Protein AF-A0A5N4CHB2-F1 (afdb_monomer_lite)

pLDDT: mean 70.04, std 15.99, range [40.38, 92.19]

InterPro domains:
  IPR002048 EF-hand domain [PS50222] (21-56)
  IPR011992 EF-hand domain pair [SSF47473] (22-74)
  IPR018247 EF-Hand 1, calcium-binding site [PS00018] (34-46)
  IPR051426 Peflin/Sorcin Calcium-Binding [PTHR46212] (11-74)

Foldseek 3Di:
DDDDDDDDDPDPDPPPPDDDPDPVVVVVLQVVLCPVPPSDHDLVSQQVSDDPVPPDTDDSVVSVVVCVVPDPPPDHD

Secondary structure (DSSP, 8-state):
-------PPS--------PPPPHHHHHHHHHHH-SS-SSS--HHHHHHH-B-SSSSBPPHHHHHHHHHHH-SS----

Structure (mmCIF, N/CA/C/O backbone):
data_AF-A0A5N4CHB2-F1
#
_entry.id   AF-A0A5N4CHB2-F1
#
loop_
_atom_site.group_PDB
_atom_site.id
_atom_site.type_symbol
_atom_site.label_atom_id
_atom_site.label_alt_id
_atom_site.label_comp_id
_atom_site.label_asym_id
_atom_site.label_entity_id
_atom_site.label_seq_id
_atom_site.pdbx_PDB_ins_code
_atom_site.Cartn_x
_atom_site.Cartn_y
_atom_site.Cartn_z
_atom_site.occupancy
_atom_site.B_iso_or_equiv
_atom_site.auth_seq_id
_atom_site.auth_comp_id
_atom_site.auth_asym_id
_atom_site.auth_atom_id
_atom_site.pdbx_PDB_model_num
ATOM 1 N N . MET A 1 1 ? 49.844 -37.602 19.341 1.00 40.38 1 MET A N 1
ATOM 2 C CA . MET A 1 1 ? 48.592 -38.359 19.131 1.00 40.38 1 MET A CA 1
ATOM 3 C C . MET A 1 1 ? 47.491 -37.661 19.933 1.00 40.38 1 MET A C 1
ATOM 5 O O . MET A 1 1 ? 47.319 -37.983 21.097 1.00 40.38 1 MET A O 1
ATOM 9 N N . ALA A 1 2 ? 46.840 -36.626 19.393 1.00 40.84 2 ALA A N 1
ATOM 10 C CA . ALA A 1 2 ? 45.777 -35.903 20.103 1.00 40.84 2 ALA A CA 1
ATOM 11 C C . ALA A 1 2 ? 44.422 -36.314 19.517 1.00 40.84 2 ALA A C 1
ATOM 13 O O . ALA A 1 2 ? 44.082 -35.945 18.396 1.00 40.84 2 ALA A O 1
ATOM 14 N N . THR A 1 3 ? 43.679 -37.133 20.255 1.00 49.00 3 THR A N 1
ATOM 15 C CA . THR A 1 3 ? 42.296 -37.509 19.950 1.00 49.00 3 THR A CA 1
ATOM 16 C C . THR A 1 3 ? 41.376 -36.320 20.211 1.00 49.00 3 THR A C 1
ATOM 18 O O . THR A 1 3 ? 41.117 -35.977 21.363 1.00 49.00 3 THR A O 1
ATOM 21 N N . TYR A 1 4 ? 40.869 -35.698 19.147 1.00 41.47 4 TYR A N 1
ATOM 22 C CA . TYR A 1 4 ? 39.776 -34.732 19.237 1.00 41.47 4 TYR A CA 1
ATOM 23 C C . TYR A 1 4 ? 38.446 -35.483 19.346 1.00 41.47 4 TYR A C 1
ATOM 25 O O . TYR A 1 4 ? 37.945 -36.035 18.368 1.00 41.47 4 TYR A O 1
ATOM 33 N N . LEU A 1 5 ? 37.877 -35.505 20.552 1.00 48.62 5 LEU A N 1
ATOM 34 C CA . LEU A 1 5 ? 36.503 -35.941 20.786 1.00 48.62 5 LEU A CA 1
ATOM 35 C C . LEU A 1 5 ? 35.552 -34.902 20.171 1.00 48.62 5 LEU A C 1
ATOM 37 O O . LEU A 1 5 ? 35.439 -33.780 20.668 1.00 48.62 5 LEU A O 1
ATOM 41 N N . TYR A 1 6 ? 34.866 -35.269 19.091 1.00 41.00 6 TYR A N 1
ATOM 42 C CA . TYR A 1 6 ? 33.759 -34.482 18.557 1.00 41.00 6 TYR A CA 1
ATOM 43 C C . TYR A 1 6 ? 32.597 -34.536 19.555 1.00 41.00 6 TYR A C 1
ATOM 45 O O . TYR A 1 6 ? 31.942 -35.568 19.704 1.00 41.00 6 TYR A O 1
ATOM 53 N N . ARG A 1 7 ? 32.357 -33.434 20.271 1.00 54.59 7 ARG A N 1
ATOM 54 C CA . ARG A 1 7 ? 31.154 -33.259 21.088 1.00 54.59 7 ARG A CA 1
ATOM 55 C C . ARG A 1 7 ? 30.084 -32.600 20.212 1.00 54.59 7 ARG A C 1
ATOM 57 O O . ARG A 1 7 ? 30.253 -31.427 19.877 1.00 54.59 7 ARG A O 1
ATOM 64 N N . PRO A 1 8 ? 29.001 -33.302 19.840 1.00 48.19 8 PRO A N 1
ATOM 65 C CA . PRO A 1 8 ? 27.893 -32.672 19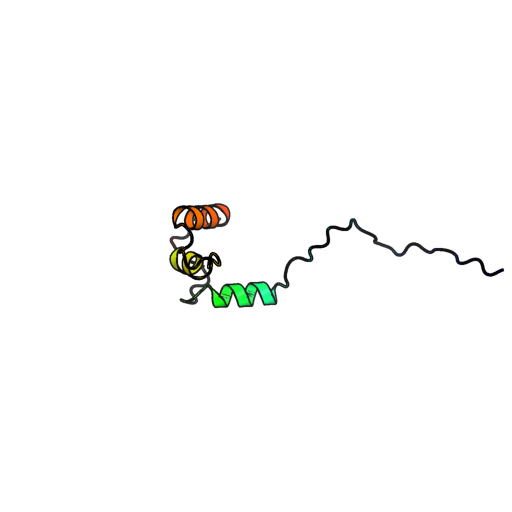.139 1.00 48.19 8 PRO A CA 1
ATOM 66 C C . PRO A 1 8 ? 27.254 -31.636 20.071 1.00 48.19 8 PRO A C 1
ATOM 68 O O . PRO A 1 8 ? 26.819 -31.956 21.180 1.00 48.19 8 PRO A O 1
ATOM 71 N N . GLY A 1 9 ? 27.264 -30.373 19.643 1.00 53.12 9 GLY A N 1
ATOM 72 C CA . GLY A 1 9 ? 26.507 -29.310 20.293 1.00 53.12 9 GLY A CA 1
ATOM 73 C C . GLY A 1 9 ? 25.004 -29.584 20.163 1.00 53.12 9 GLY A C 1
ATOM 74 O O . GLY A 1 9 ? 24.571 -30.159 19.161 1.00 53.12 9 GLY A O 1
ATOM 75 N N . PRO A 1 10 ? 24.192 -29.216 21.162 1.00 49.12 10 PRO A N 1
ATOM 76 C CA . PRO A 1 10 ? 22.756 -29.415 21.089 1.00 49.12 10 PRO A CA 1
ATOM 77 C C . PRO A 1 10 ? 22.173 -28.464 20.037 1.00 49.12 10 PRO A C 1
ATOM 79 O O . PRO A 1 10 ? 22.251 -27.249 20.188 1.00 49.12 10 PRO A O 1
ATOM 82 N N . GLY A 1 11 ? 21.580 -29.027 18.981 1.00 48.41 11 GLY A N 1
ATOM 83 C CA . GLY A 1 11 ? 20.675 -28.291 18.097 1.00 48.41 11 GLY A CA 1
ATOM 84 C C . GLY A 1 11 ? 21.199 -27.946 16.704 1.00 48.41 11 GLY A C 1
ATOM 85 O O . GLY A 1 11 ? 20.959 -26.841 16.229 1.00 48.41 11 GLY A O 1
ATOM 86 N N . ALA A 1 12 ? 21.829 -28.886 15.995 1.00 49.59 12 ALA A N 1
ATOM 87 C CA . ALA A 1 12 ? 21.772 -28.869 14.531 1.00 49.59 12 ALA A CA 1
ATOM 88 C C . ALA A 1 12 ? 20.355 -29.291 14.093 1.00 49.59 12 ALA A C 1
ATOM 90 O O . ALA A 1 12 ? 20.101 -30.447 13.759 1.00 49.59 12 ALA A O 1
ATOM 91 N N . GLY A 1 13 ? 19.411 -28.352 14.195 1.00 54.22 13 GLY A N 1
ATOM 92 C CA . GLY A 1 13 ? 18.121 -28.444 13.518 1.00 54.22 13 GLY A CA 1
ATOM 93 C C . GLY A 1 13 ? 18.308 -28.336 12.000 1.00 54.22 13 GLY A C 1
ATOM 94 O O . GLY A 1 13 ? 19.353 -27.870 11.539 1.00 54.22 13 GLY A O 1
ATOM 95 N N . PRO A 1 14 ? 17.328 -28.792 11.207 1.00 48.56 14 PRO A N 1
ATOM 96 C CA . PRO A 1 14 ? 17.444 -28.838 9.758 1.00 48.56 14 PRO A CA 1
ATOM 97 C C . PRO A 1 14 ? 17.701 -27.437 9.195 1.00 48.56 14 PRO A C 1
ATOM 99 O O . PRO A 1 14 ? 17.067 -26.459 9.587 1.00 48.56 14 PRO A O 1
ATOM 102 N N . ALA A 1 15 ? 18.638 -27.347 8.256 1.00 53.62 15 ALA A N 1
ATOM 103 C CA . ALA A 1 15 ? 18.895 -26.140 7.493 1.00 53.62 15 ALA A CA 1
ATOM 104 C C . ALA A 1 15 ? 17.668 -25.783 6.632 1.00 53.62 15 ALA A C 1
ATOM 106 O O . ALA A 1 15 ? 17.516 -26.273 5.518 1.00 53.62 15 ALA A O 1
ATOM 107 N N . THR A 1 16 ? 16.807 -24.895 7.128 1.00 51.38 16 THR A N 1
ATOM 108 C CA . THR A 1 16 ? 15.876 -24.105 6.307 1.00 51.38 16 THR A CA 1
ATOM 109 C C . THR A 1 16 ? 16.309 -22.645 6.387 1.00 51.38 16 THR A C 1
ATOM 111 O O . THR A 1 16 ? 15.730 -21.830 7.099 1.00 51.38 16 THR A O 1
ATOM 114 N N . GLY A 1 17 ? 17.427 -22.346 5.724 1.00 52.03 17 GLY A N 1
ATOM 115 C CA . GLY A 1 17 ? 18.109 -21.053 5.741 1.00 52.03 17 GLY A CA 1
ATOM 116 C C . GLY A 1 17 ? 17.437 -19.984 4.880 1.00 52.03 17 GLY A C 1
ATOM 117 O O . GLY A 1 17 ? 18.016 -19.532 3.900 1.00 52.03 17 GLY A O 1
ATOM 118 N N . ALA A 1 18 ? 16.252 -19.541 5.284 1.00 52.59 18 ALA A N 1
ATOM 119 C CA . ALA A 1 18 ? 15.839 -18.157 5.102 1.00 52.59 18 ALA A CA 1
ATOM 120 C C . ALA A 1 18 ? 15.305 -17.705 6.460 1.00 52.59 18 ALA A C 1
ATOM 122 O O . ALA A 1 18 ? 14.177 -18.030 6.828 1.00 52.59 18 ALA A O 1
ATOM 123 N N . ALA A 1 19 ? 16.155 -17.043 7.252 1.00 64.06 19 ALA A N 1
ATOM 124 C CA . ALA A 1 19 ? 15.683 -16.375 8.455 1.00 64.06 19 ALA A CA 1
ATOM 125 C C . ALA A 1 19 ? 14.540 -15.450 8.027 1.00 64.06 19 ALA 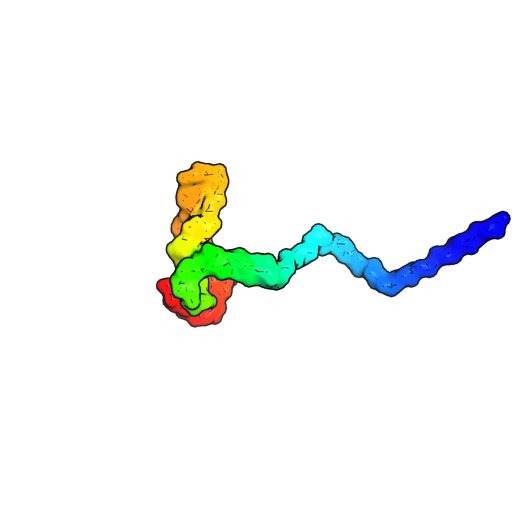A C 1
ATOM 127 O O . ALA A 1 19 ? 14.706 -14.665 7.089 1.00 64.06 19 ALA A O 1
ATOM 128 N N . LEU A 1 20 ? 13.372 -15.605 8.653 1.00 63.72 20 LEU A N 1
ATOM 129 C CA . LEU A 1 20 ? 12.262 -14.694 8.413 1.00 63.72 20 LEU A CA 1
ATOM 130 C C . LEU A 1 20 ? 12.784 -13.261 8.612 1.00 63.72 20 LEU A C 1
ATOM 132 O O . LEU A 1 20 ? 13.561 -13.036 9.546 1.00 63.72 20 LEU A O 1
ATOM 136 N N . PRO A 1 21 ? 12.430 -12.316 7.725 1.00 70.62 21 PRO A N 1
ATOM 137 C CA . PRO A 1 21 ? 12.879 -10.938 7.852 1.00 70.62 21 PRO A CA 1
ATOM 138 C C . PRO A 1 21 ? 12.546 -10.389 9.243 1.00 70.62 21 PRO A C 1
ATOM 140 O O . PRO A 1 21 ? 11.498 -10.705 9.808 1.00 70.62 21 PRO A O 1
ATOM 143 N N . ASP A 1 22 ? 13.456 -9.576 9.783 1.00 85.75 22 ASP A N 1
ATOM 144 C CA . ASP A 1 22 ? 13.309 -8.974 11.107 1.00 85.75 22 ASP A CA 1
ATOM 145 C C . ASP A 1 22 ? 11.977 -8.216 11.230 1.00 85.75 22 ASP A C 1
ATOM 147 O O . ASP A 1 22 ? 11.542 -7.528 10.300 1.00 85.75 22 ASP A O 1
ATOM 151 N N . GLN A 1 23 ? 11.323 -8.323 12.387 1.00 84.69 23 GLN A N 1
ATOM 152 C CA . GLN A 1 23 ? 10.016 -7.702 12.602 1.00 84.69 23 GLN A CA 1
ATOM 153 C C . GLN A 1 23 ? 10.073 -6.175 12.464 1.00 84.69 23 GLN A C 1
ATOM 155 O O . GLN A 1 23 ? 9.134 -5.573 11.946 1.00 84.69 23 GLN A O 1
ATOM 160 N N . SER A 1 24 ? 11.180 -5.547 12.861 1.00 87.62 24 SER A N 1
ATOM 161 C CA . SER A 1 24 ? 11.386 -4.102 12.718 1.00 87.62 24 SER A CA 1
ATOM 162 C C . SER A 1 24 ? 11.513 -3.713 11.249 1.00 87.62 24 SER A C 1
ATOM 164 O O . SER A 1 24 ? 10.973 -2.694 10.825 1.00 87.62 24 SER A O 1
ATOM 166 N N . PHE A 1 25 ? 12.185 -4.543 10.446 1.00 88.19 25 PHE A N 1
ATOM 167 C CA . PHE A 1 25 ? 12.245 -4.350 8.999 1.00 88.19 25 PHE A CA 1
ATOM 168 C C . PHE A 1 25 ? 10.848 -4.432 8.373 1.00 88.19 25 PHE A C 1
ATOM 170 O O . PHE A 1 25 ? 10.462 -3.527 7.636 1.00 88.19 25 PHE A O 1
ATOM 177 N N . LEU A 1 26 ? 10.066 -5.463 8.711 1.00 86.81 26 LEU A N 1
ATOM 178 C CA . LEU A 1 26 ? 8.692 -5.611 8.220 1.00 86.81 26 LEU A CA 1
ATOM 179 C C . LEU A 1 26 ? 7.797 -4.442 8.642 1.00 86.81 26 LEU A C 1
ATOM 181 O O . LEU A 1 26 ? 6.998 -3.966 7.838 1.00 86.81 26 LEU A O 1
ATOM 185 N N . TRP A 1 27 ? 7.958 -3.948 9.869 1.00 88.19 27 TRP A N 1
ATOM 186 C CA . TRP A 1 27 ? 7.224 -2.786 10.361 1.00 88.19 27 TRP A CA 1
ATOM 187 C C . TRP A 1 27 ? 7.571 -1.511 9.588 1.00 88.19 27 TRP A C 1
ATOM 189 O O . TRP A 1 27 ? 6.676 -0.783 9.168 1.00 88.19 27 TRP A O 1
ATOM 199 N N . ASN A 1 28 ? 8.855 -1.273 9.312 1.00 88.81 28 ASN A N 1
ATOM 200 C CA . ASN A 1 28 ? 9.284 -0.132 8.501 1.00 88.81 28 ASN A CA 1
ATOM 201 C C . ASN A 1 28 ? 8.750 -0.214 7.063 1.00 88.81 28 ASN A C 1
ATOM 203 O O . ASN A 1 28 ? 8.356 0.803 6.493 1.00 88.81 28 ASN A O 1
ATOM 207 N N . VAL A 1 29 ? 8.707 -1.418 6.479 1.00 88.69 29 VAL A N 1
ATOM 208 C CA . VAL A 1 29 ? 8.085 -1.643 5.166 1.00 88.69 29 VAL A CA 1
ATOM 209 C C . VAL A 1 29 ? 6.598 -1.316 5.233 1.00 88.69 29 VAL A C 1
ATOM 211 O O . VAL A 1 29 ? 6.123 -0.535 4.416 1.00 88.69 29 VAL A O 1
ATOM 214 N N . PHE A 1 30 ? 5.884 -1.843 6.229 1.00 88.62 30 PHE A N 1
ATOM 215 C CA . PHE A 1 30 ? 4.460 -1.583 6.426 1.00 88.62 30 PHE A CA 1
ATOM 216 C C . PHE A 1 30 ? 4.163 -0.080 6.510 1.00 88.62 30 PHE A C 1
ATOM 218 O O . PHE A 1 30 ? 3.352 0.423 5.741 1.00 88.62 30 PHE A O 1
ATOM 225 N N . GLN A 1 31 ? 4.896 0.657 7.349 1.00 91.75 31 GLN A N 1
ATOM 226 C CA . GLN A 1 31 ? 4.757 2.113 7.477 1.00 91.75 31 GLN A CA 1
ATOM 227 C C . GLN A 1 31 ? 5.099 2.883 6.192 1.00 91.75 31 GLN A C 1
ATOM 229 O O . GLN A 1 31 ? 4.635 4.003 5.996 1.00 91.75 31 GLN A O 1
ATOM 234 N N . GLY A 1 32 ? 5.940 2.322 5.322 1.00 88.81 32 GLY A N 1
ATOM 235 C CA . GLY A 1 32 ? 6.241 2.906 4.016 1.00 88.81 32 GLY A CA 1
ATOM 236 C C . GLY A 1 32 ? 5.111 2.734 2.996 1.00 88.81 32 GLY A C 1
ATOM 237 O O . GLY A 1 32 ? 4.987 3.567 2.088 1.00 88.81 32 GLY A O 1
ATOM 238 N N . VAL A 1 33 ? 4.317 1.668 3.142 1.00 89.81 33 VAL A N 1
ATOM 239 C CA . VAL A 1 33 ? 3.197 1.301 2.261 1.00 89.81 33 VAL A CA 1
ATOM 240 C C . VAL A 1 33 ? 1.893 1.963 2.703 1.00 89.81 33 VAL A C 1
ATOM 242 O O . VAL A 1 33 ? 1.221 2.538 1.854 1.00 89.81 33 VAL A O 1
ATOM 245 N N . ASP A 1 34 ? 1.585 1.929 3.999 1.00 90.94 34 ASP A N 1
ATOM 246 C CA . ASP A 1 34 ? 0.432 2.588 4.630 1.00 90.94 34 ASP A CA 1
ATOM 247 C C . ASP A 1 34 ? 0.626 4.119 4.619 1.00 90.94 34 ASP A C 1
ATOM 249 O O . ASP A 1 34 ? 1.284 4.707 5.486 1.00 90.94 34 ASP A O 1
ATOM 253 N N . LYS A 1 35 ? 0.140 4.770 3.556 1.00 88.81 35 LYS A N 1
ATOM 254 C CA . LYS A 1 35 ? 0.319 6.205 3.299 1.00 88.81 35 LYS A CA 1
ATOM 255 C C . LYS A 1 35 ? -0.605 7.041 4.159 1.00 88.81 35 LYS A C 1
ATOM 257 O O . LYS A 1 35 ? -0.204 8.133 4.574 1.00 88.81 35 LYS A O 1
ATOM 262 N N . ASP A 1 36 ? -1.819 6.557 4.385 1.00 90.75 36 ASP A N 1
ATOM 263 C CA . ASP A 1 36 ? -2.814 7.260 5.187 1.00 90.75 36 ASP A CA 1
ATOM 264 C C . ASP A 1 36 ? -2.664 7.006 6.697 1.00 90.75 36 ASP A C 1
ATOM 266 O O . ASP A 1 36 ? -3.220 7.758 7.501 1.00 90.75 36 ASP A O 1
ATOM 270 N N . ARG A 1 37 ? -1.811 6.046 7.085 1.00 91.00 37 ARG A N 1
ATOM 271 C CA . ARG A 1 37 ? -1.544 5.638 8.473 1.00 91.00 37 ARG A CA 1
ATOM 272 C C . ARG A 1 37 ? -2.794 5.116 9.169 1.00 91.00 37 ARG A C 1
ATOM 274 O O . ARG A 1 37 ? -2.944 5.286 10.384 1.00 91.00 37 ARG A O 1
ATOM 281 N N . SER A 1 38 ? -3.692 4.497 8.415 1.00 92.19 38 SER A N 1
ATOM 282 C CA . SER A 1 38 ? -4.891 3.853 8.949 1.00 92.19 38 SER A CA 1
ATOM 283 C C . SER A 1 38 ? -4.565 2.591 9.753 1.00 92.19 38 SER A C 1
ATOM 285 O O . SER A 1 38 ? -5.387 2.136 10.553 1.00 92.19 38 SER A O 1
ATOM 287 N N . GLY A 1 39 ? -3.364 2.028 9.580 1.00 89.31 39 GLY A N 1
ATOM 288 C CA . GLY A 1 39 ? -2.984 0.731 10.131 1.00 89.31 39 GLY A CA 1
ATOM 289 C C . GLY A 1 39 ? -3.508 -0.447 9.306 1.00 89.31 39 GLY A C 1
ATOM 290 O O . GLY A 1 39 ? -3.397 -1.591 9.752 1.00 89.31 39 GLY A O 1
ATOM 291 N N . VAL A 1 40 ? -4.063 -0.192 8.116 1.00 88.31 40 VAL A N 1
ATOM 292 C CA . VAL A 1 40 ? -4.534 -1.193 7.151 1.00 88.31 40 VAL A CA 1
ATOM 293 C C . VAL A 1 40 ? -4.022 -0.799 5.768 1.00 88.31 40 VAL A C 1
ATOM 295 O O . VAL A 1 40 ? -4.115 0.352 5.384 1.00 88.31 40 VAL A O 1
ATOM 298 N N . ILE A 1 41 ? -3.490 -1.752 5.002 1.00 86.69 41 ILE A N 1
ATOM 299 C CA . ILE A 1 41 ? -3.039 -1.472 3.633 1.00 86.69 41 ILE A CA 1
ATOM 300 C C . ILE A 1 41 ? -4.215 -1.662 2.673 1.00 86.69 41 ILE A C 1
ATOM 302 O O . ILE A 1 41 ? -4.705 -2.784 2.507 1.00 86.69 41 ILE A O 1
ATOM 306 N N . SER A 1 42 ? -4.625 -0.580 2.016 1.00 86.06 42 SER A N 1
ATOM 307 C CA . SER A 1 42 ? -5.657 -0.584 0.974 1.00 86.06 42 SER A CA 1
ATOM 308 C C . SER A 1 42 ? -5.164 -1.169 -0.359 1.00 86.06 42 SER A C 1
ATOM 310 O O . SER A 1 42 ? -3.965 -1.363 -0.593 1.00 86.06 42 SER A O 1
ATOM 312 N N . ASP A 1 43 ? -6.088 -1.437 -1.288 1.00 83.88 43 ASP A N 1
ATOM 313 C CA . ASP A 1 43 ? -5.749 -1.917 -2.633 1.00 83.88 43 ASP A CA 1
ATOM 314 C C . ASP A 1 43 ? -4.899 -0.910 -3.414 1.00 83.88 43 ASP A C 1
ATOM 316 O O . ASP A 1 43 ? -3.945 -1.297 -4.095 1.00 83.88 43 ASP A O 1
ATOM 320 N N . ASN A 1 44 ? -5.197 0.379 -3.262 1.00 83.00 44 ASN A N 1
ATOM 321 C CA . ASN A 1 44 ? -4.438 1.455 -3.887 1.00 83.00 44 ASN A CA 1
ATOM 322 C C . ASN A 1 44 ? -3.012 1.547 -3.333 1.00 83.00 44 ASN A C 1
ATOM 324 O O . ASN A 1 44 ? -2.059 1.687 -4.102 1.00 83.00 44 ASN A O 1
ATOM 328 N N . GLU A 1 45 ? -2.842 1.434 -2.017 1.00 87.88 45 GLU A N 1
ATOM 329 C CA . GLU A 1 45 ? -1.524 1.483 -1.374 1.00 87.88 45 GLU A CA 1
ATOM 330 C C . GLU A 1 45 ? -0.672 0.272 -1.737 1.00 87.88 45 GLU A C 1
ATOM 332 O O . GLU A 1 45 ? 0.494 0.423 -2.112 1.00 87.88 45 GLU A O 1
ATOM 337 N N . LEU A 1 46 ? -1.264 -0.927 -1.723 1.00 84.06 46 LEU A N 1
ATOM 338 C CA . LEU A 1 46 ? -0.565 -2.142 -2.129 1.00 84.06 46 LEU A CA 1
ATOM 339 C C . LEU A 1 46 ? -0.173 -2.095 -3.611 1.00 84.06 46 LEU A C 1
ATOM 341 O O . LEU A 1 46 ? 0.935 -2.495 -3.969 1.00 84.06 46 LEU A O 1
ATOM 345 N N . GLN A 1 47 ? -1.047 -1.577 -4.480 1.00 80.88 47 GLN A N 1
ATOM 346 C CA . GLN A 1 47 ? -0.746 -1.417 -5.903 1.00 80.88 47 GLN A CA 1
ATOM 347 C C . GLN A 1 47 ? 0.419 -0.449 -6.140 1.00 80.88 47 GLN A C 1
ATOM 349 O O . GLN A 1 47 ? 1.269 -0.723 -6.987 1.00 80.88 47 GLN A O 1
ATOM 354 N N . GLN A 1 48 ? 0.469 0.668 -5.412 1.00 78.81 48 GLN A N 1
ATOM 355 C CA . GLN A 1 48 ? 1.549 1.651 -5.533 1.00 78.81 48 GLN A CA 1
ATOM 356 C C . GLN A 1 48 ? 2.873 1.137 -4.956 1.00 78.81 48 GLN A C 1
ATOM 358 O O . GLN A 1 48 ? 3.939 1.441 -5.492 1.00 78.81 48 GLN A O 1
ATOM 363 N N . ALA A 1 49 ? 2.818 0.352 -3.879 1.00 78.12 49 ALA A N 1
ATOM 364 C CA . ALA A 1 49 ? 3.996 -0.241 -3.254 1.00 78.12 49 ALA A CA 1
ATOM 365 C C . ALA A 1 49 ? 4.625 -1.363 -4.092 1.00 78.12 49 ALA A C 1
ATOM 367 O O . ALA A 1 49 ? 5.846 -1.537 -4.089 1.00 78.12 49 ALA A O 1
ATOM 368 N N . LEU A 1 50 ? 3.810 -2.116 -4.833 1.00 71.88 50 LEU A N 1
ATOM 369 C CA . LEU A 1 50 ? 4.267 -3.186 -5.715 1.00 71.88 50 LEU A CA 1
ATOM 370 C C . LEU A 1 50 ? 4.688 -2.625 -7.080 1.00 71.88 50 LEU A C 1
ATOM 372 O O . LEU A 1 50 ? 3.950 -2.674 -8.063 1.00 71.88 50 LEU A O 1
ATOM 376 N N . SER A 1 51 ? 5.919 -2.119 -7.161 1.00 64.06 51 SER A N 1
ATOM 377 C CA . SER A 1 51 ? 6.522 -1.762 -8.448 1.00 64.06 51 SER A CA 1
ATOM 378 C C . SER A 1 51 ? 7.099 -3.004 -9.136 1.00 64.06 51 SER A C 1
ATOM 380 O O . SER A 1 51 ? 8.002 -3.659 -8.622 1.00 64.06 51 SER A O 1
ATOM 382 N N . ASN A 1 52 ? 6.603 -3.323 -10.332 1.00 55.50 52 ASN A N 1
ATOM 383 C CA . ASN A 1 52 ? 6.938 -4.536 -11.093 1.00 55.50 52 ASN A CA 1
ATOM 384 C C . ASN A 1 52 ? 8.340 -4.534 -11.745 1.00 55.50 52 ASN A C 1
ATOM 386 O O . ASN A 1 52 ? 8.597 -5.318 -12.660 1.00 55.50 52 ASN A O 1
ATOM 390 N N . GLY A 1 53 ? 9.225 -3.597 -11.383 1.00 54.16 53 GLY A N 1
ATOM 391 C CA . GLY A 1 53 ? 10.552 -3.433 -12.003 1.00 54.16 53 GLY A CA 1
ATOM 392 C C . GLY A 1 53 ? 10.535 -3.111 -13.509 1.00 54.16 53 GLY A C 1
ATOM 393 O O . GLY A 1 53 ? 11.586 -2.975 -14.123 1.00 54.16 53 GLY A O 1
ATOM 394 N N . THR A 1 54 ? 9.353 -2.967 -14.111 1.00 55.41 54 THR A N 1
ATOM 395 C CA . THR A 1 54 ? 9.123 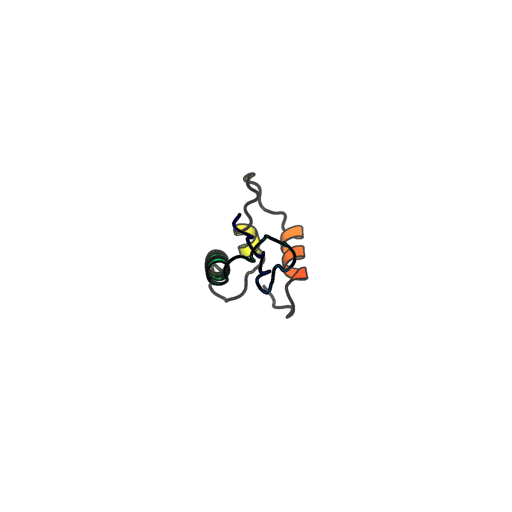-2.816 -15.559 1.00 55.41 54 THR A CA 1
ATOM 396 C C . THR A 1 54 ? 8.319 -1.558 -15.894 1.00 55.41 54 THR A C 1
ATOM 398 O O . THR A 1 54 ? 7.787 -1.448 -16.994 1.00 55.41 54 THR A O 1
ATOM 401 N N . TRP A 1 55 ? 8.211 -0.602 -14.959 1.00 54.41 55 TRP A N 1
ATOM 402 C CA . TRP A 1 55 ? 7.448 0.650 -15.124 1.00 54.41 55 TRP A CA 1
ATOM 403 C C . TRP A 1 55 ? 5.959 0.462 -15.487 1.00 54.41 55 TRP A C 1
ATOM 405 O O . TRP A 1 55 ? 5.281 1.423 -15.841 1.00 54.41 55 TRP A O 1
ATOM 415 N N . THR A 1 56 ? 5.419 -0.755 -15.363 1.00 55.22 56 THR A N 1
ATOM 416 C CA . THR A 1 56 ? 3.997 -1.049 -15.573 1.00 55.22 56 THR A CA 1
ATOM 417 C C . THR A 1 56 ? 3.311 -1.339 -14.234 1.00 55.22 56 THR A C 1
ATOM 419 O O . THR A 1 56 ? 3.874 -2.075 -13.417 1.00 55.22 56 THR A O 1
ATOM 422 N N . PRO A 1 57 ? 2.115 -0.772 -13.977 1.00 57.78 57 PRO A N 1
ATOM 423 C CA . PRO A 1 57 ? 1.379 -1.013 -12.740 1.00 57.78 57 PRO A CA 1
ATOM 424 C C . PRO A 1 57 ? 1.102 -2.502 -12.522 1.00 57.78 57 PRO A C 1
ATOM 426 O O . PRO A 1 57 ? 0.788 -3.235 -13.467 1.00 57.78 57 PRO A O 1
ATOM 429 N N . PHE A 1 58 ? 1.169 -2.950 -11.268 1.00 62.47 58 PHE A N 1
ATOM 430 C CA . PHE A 1 58 ? 0.745 -4.298 -10.901 1.00 62.47 58 PHE A CA 1
ATOM 431 C C . PHE A 1 58 ? -0.737 -4.488 -11.259 1.00 62.47 58 PHE A C 1
ATOM 433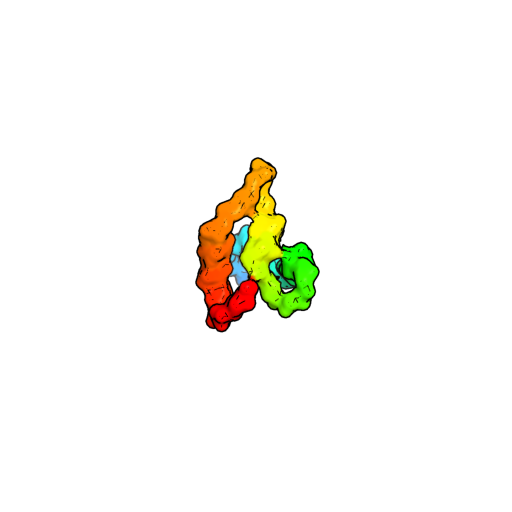 O O . PHE A 1 58 ? -1.566 -3.600 -11.030 1.00 62.47 58 PHE A O 1
ATOM 440 N N . LYS A 1 59 ? -1.096 -5.637 -11.849 1.00 69.12 59 LYS A N 1
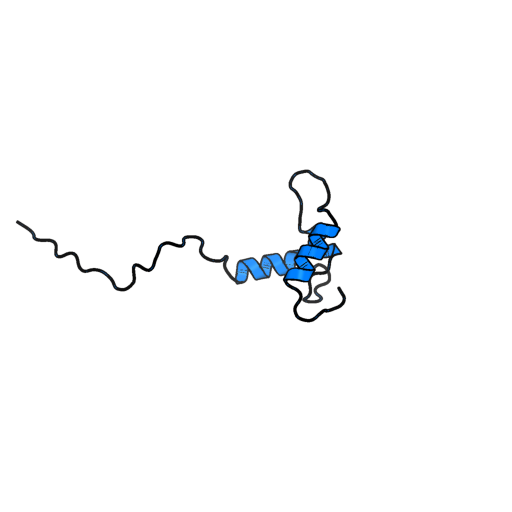ATOM 441 C CA . LYS A 1 59 ? -2.473 -5.859 -12.312 1.00 69.12 59 LYS A CA 1
ATOM 442 C C . LYS A 1 59 ? -3.441 -5.801 -11.118 1.00 69.12 59 LYS A C 1
ATOM 444 O O . LYS A 1 59 ? -3.254 -6.564 -10.170 1.00 69.12 59 LYS A O 1
ATOM 449 N N . PRO A 1 60 ? -4.512 -4.987 -11.173 1.00 69.56 60 PRO A N 1
ATOM 450 C CA . PRO A 1 60 ? -5.414 -4.781 -10.034 1.00 69.56 60 PRO A CA 1
ATOM 451 C C . PRO A 1 60 ? -6.121 -6.069 -9.578 1.00 69.56 60 PRO A C 1
ATOM 453 O O . PRO A 1 60 ? -6.374 -6.258 -8.392 1.00 69.56 60 PRO A O 1
ATOM 456 N N . VAL A 1 61 ? -6.369 -7.011 -10.496 1.00 73.44 61 VAL A N 1
ATOM 457 C CA . VAL A 1 61 ? -6.912 -8.345 -10.168 1.00 73.44 61 VAL A CA 1
ATOM 458 C C . VAL A 1 61 ? -5.958 -9.148 -9.277 1.00 73.44 61 VAL A C 1
ATOM 460 O O . VAL A 1 61 ? -6.398 -9.839 -8.358 1.00 73.44 61 VAL A O 1
ATOM 463 N N . THR A 1 62 ? -4.650 -9.039 -9.508 1.00 74.69 62 THR A N 1
ATOM 464 C CA . THR A 1 62 ? -3.648 -9.742 -8.704 1.00 74.69 62 THR A CA 1
ATOM 465 C C . THR A 1 62 ? -3.508 -9.099 -7.325 1.00 74.69 62 THR A C 1
ATOM 467 O O . THR A 1 62 ? -3.427 -9.823 -6.339 1.00 74.69 62 THR A O 1
ATOM 470 N N . VAL A 1 63 ? -3.573 -7.763 -7.232 1.00 74.88 63 VAL A N 1
ATOM 471 C CA . VAL A 1 63 ? -3.581 -7.029 -5.949 1.00 74.88 63 VAL A CA 1
ATOM 472 C C . VAL A 1 63 ? -4.759 -7.471 -5.077 1.00 74.88 63 VAL A C 1
ATOM 474 O O . VAL A 1 63 ? -4.566 -7.871 -3.933 1.00 74.88 63 VAL A O 1
ATOM 477 N N . ARG A 1 64 ? -5.971 -7.505 -5.645 1.00 76.12 64 ARG A N 1
ATOM 478 C CA . ARG A 1 64 ? -7.170 -7.986 -4.941 1.00 76.12 64 ARG A CA 1
ATOM 479 C C . ARG A 1 64 ? -7.064 -9.447 -4.514 1.00 76.12 64 ARG A C 1
ATOM 481 O O . ARG A 1 64 ? -7.501 -9.786 -3.421 1.00 76.12 64 ARG A O 1
ATOM 488 N N . SER A 1 65 ? -6.454 -10.298 -5.343 1.00 76.56 65 SER A N 1
ATOM 489 C CA . SER A 1 65 ? -6.221 -11.704 -4.989 1.00 76.56 65 SER A CA 1
ATOM 490 C C . SER A 1 65 ? -5.297 -11.823 -3.774 1.00 76.56 65 SER A C 1
ATOM 492 O O . SER A 1 65 ? -5.610 -12.562 -2.848 1.00 76.56 65 SER A O 1
ATOM 494 N N . ILE A 1 66 ? -4.209 -11.048 -3.731 1.00 76.88 66 ILE A N 1
ATOM 495 C CA . ILE A 1 66 ? -3.280 -11.029 -2.593 1.00 76.88 66 ILE A CA 1
ATOM 496 C C . ILE A 1 66 ? -4.000 -10.567 -1.325 1.00 76.88 66 ILE A C 1
ATOM 498 O O . ILE A 1 66 ? -3.941 -11.263 -0.319 1.00 76.88 66 ILE A O 1
ATOM 502 N N . ILE A 1 67 ? -4.736 -9.455 -1.377 1.00 77.19 67 ILE A N 1
ATOM 503 C CA . ILE A 1 67 ? -5.482 -8.957 -0.210 1.00 77.19 67 ILE A CA 1
ATOM 504 C C . ILE A 1 67 ? -6.477 -10.014 0.274 1.00 77.19 67 ILE A C 1
ATOM 506 O O . ILE A 1 67 ? -6.463 -10.364 1.448 1.00 77.19 67 ILE A O 1
ATOM 510 N N . SER A 1 68 ? -7.252 -10.621 -0.631 1.00 75.81 68 SER A N 1
ATOM 511 C CA . SER A 1 68 ? -8.235 -11.652 -0.266 1.00 75.81 68 SER A CA 1
ATOM 512 C C . SER A 1 68 ? -7.636 -12.905 0.388 1.00 75.81 68 SER A C 1
ATOM 514 O O . SER A 1 68 ? -8.322 -13.589 1.138 1.00 75.81 68 SER A O 1
ATOM 516 N N . MET A 1 69 ? -6.362 -13.220 0.126 1.00 77.19 69 MET A N 1
ATOM 517 C CA . MET A 1 69 ? -5.682 -14.367 0.740 1.00 77.19 69 MET A CA 1
ATOM 518 C C . MET A 1 69 ? -5.251 -14.096 2.189 1.00 77.19 69 MET A C 1
ATOM 520 O O . MET A 1 69 ? -5.062 -15.044 2.951 1.00 77.19 69 MET A O 1
ATOM 524 N N . PHE A 1 70 ? -5.078 -12.826 2.569 1.00 77.94 70 PHE A N 1
ATOM 525 C CA . PHE A 1 70 ? -4.554 -12.422 3.877 1.00 77.94 70 PHE A CA 1
ATOM 526 C C . PHE A 1 70 ? -5.547 -11.618 4.729 1.00 77.94 70 PHE A C 1
ATOM 528 O O . PHE A 1 70 ? -5.344 -11.521 5.941 1.00 77.94 70 PHE A O 1
ATOM 535 N N . ASP A 1 71 ? -6.625 -11.094 4.143 1.00 77.50 71 ASP A N 1
ATOM 536 C CA . ASP A 1 71 ? -7.714 -10.453 4.875 1.00 77.50 71 ASP A CA 1
ATOM 537 C C . ASP A 1 71 ? -8.561 -11.508 5.603 1.00 77.50 71 ASP A C 1
ATOM 539 O O . ASP A 1 71 ? -9.238 -12.340 4.999 1.00 77.50 71 ASP A O 1
ATOM 543 N N . ARG A 1 72 ? -8.488 -11.485 6.935 1.00 71.50 72 ARG A N 1
ATOM 544 C CA . ARG A 1 72 ? -9.226 -12.393 7.827 1.00 71.50 72 ARG A CA 1
ATOM 545 C C . ARG A 1 72 ? -10.478 -11.759 8.421 1.00 71.50 72 ARG A C 1
ATOM 547 O O . ARG A 1 72 ? -11.266 -12.470 9.038 1.00 71.50 72 ARG A O 1
ATOM 554 N N . GLU A 1 73 ? -10.640 -10.448 8.275 1.00 68.19 73 GLU A N 1
ATOM 555 C CA . GLU A 1 73 ? -11.692 -9.675 8.939 1.00 68.19 73 GLU A CA 1
ATOM 556 C C . GLU A 1 73 ? -12.672 -9.033 7.948 1.00 68.19 73 GLU A C 1
ATOM 558 O O . GLU A 1 73 ? -13.646 -8.424 8.386 1.00 68.19 73 GLU A O 1
ATOM 563 N N . ASN A 1 74 ? -12.461 -9.209 6.636 1.00 63.97 74 ASN A N 1
ATOM 564 C CA . ASN A 1 74 ? -13.282 -8.628 5.570 1.00 63.97 74 ASN A CA 1
ATOM 565 C C . ASN A 1 74 ? -13.471 -7.119 5.784 1.00 63.97 74 ASN A C 1
ATOM 567 O O . ASN A 1 74 ? -14.591 -6.596 5.746 1.00 63.97 74 ASN A O 1
ATOM 571 N N . LYS A 1 75 ? -12.373 -6.434 6.123 1.00 63.78 75 LYS A N 1
ATOM 572 C CA . LYS A 1 75 ? -12.411 -4.991 6.357 1.00 63.78 75 LYS A CA 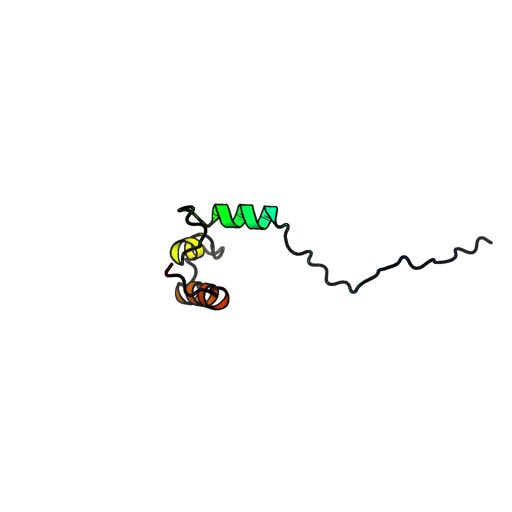1
ATOM 573 C C . LYS A 1 75 ? -12.536 -4.299 5.002 1.00 63.78 75 LYS A C 1
ATOM 575 O O . LYS A 1 75 ? -11.755 -4.609 4.104 1.00 63.78 75 LYS A O 1
ATOM 580 N N . PRO A 1 76 ? -13.490 -3.369 4.829 1.00 52.28 76 PRO A N 1
ATOM 581 C CA . PRO A 1 76 ? -13.525 -2.561 3.623 1.00 52.28 76 PRO A CA 1
ATOM 582 C C . PRO A 1 76 ? -12.253 -1.707 3.594 1.00 52.28 76 PRO A C 1
ATOM 584 O O . PRO A 1 76 ? -12.056 -0.866 4.471 1.00 52.28 76 PRO A O 1
ATOM 587 N N . ALA A 1 77 ? -11.386 -2.012 2.630 1.00 52.19 77 ALA A N 1
ATOM 588 C CA . ALA A 1 77 ? -10.265 -1.174 2.226 1.00 52.19 77 ALA A CA 1
ATOM 589 C C . ALA A 1 77 ? -10.760 0.121 1.569 1.00 52.19 77 ALA A C 1
ATOM 591 O O . ALA A 1 77 ? -11.816 0.069 0.890 1.00 52.19 77 ALA A O 1
#

Organism: Camelus dromedarius (NCBI:txid9838)

Radius of gyration: 21.36 Å; chains: 1; bounding box: 62×46×37 Å

Sequence (77 aa):
MATYLYRPGPGAGPATGAALPDQSFLWNVFQGVDKDRSGVISDNELQQALSNGTWTPFKPVTVRSIISMFDRENKPA